Protein AF-A0A328L4Y9-F1 (afdb_monomer)

Radius of gyration: 22.67 Å; Cα contacts (8 Å, |Δi|>4): 42; chains: 1; bounding box: 36×40×71 Å

Solvent-accessible surface area (backbone atoms only — not comparable to full-atom values): 6478 Å² total; per-residue (Å²): 132,85,56,61,68,60,52,50,52,53,54,36,64,36,70,36,89,48,51,76,36,22,54,41,36,74,75,66,72,42,74,88,73,90,71,71,98,74,76,87,61,88,71,84,70,71,52,73,65,57,50,51,50,52,49,51,54,52,50,53,51,39,54,53,34,40,53,48,42,52,52,50,52,47,55,61,49,55,74,72,54,75,83,76,76,91,78,56,97,86,69,86,78,92,81,79,66,85,92,72,122

Foldseek 3Di:
DPCPVVVVLVQQQDQDQQQSGRVCCLPPVDDDDPDDPDPPPVDPDDDPVVVVVSNVVSPVSRVVSNVVVVVVVCVVVVVVDDPDPPDDPPDDDDDDCVPVD

Secondary structure (DSSP, 8-state):
---HHHHHHHHHHSPBTTTTB-HHHHHHSSPPP---TT------PPPHHHHHHHHHHHHHHHHHHHHHHHHHHHHHHHHHPPPPP---TT-------TT--

pLDDT: mean 82.89, std 12.66, range [49.97, 96.62]

Mean predicted aligned error: 10.64 Å

Sequence (101 aa):
MDLLPVAEFAYNNAEHSATKMTPFYAVYVSHPRFDDATSCSVATFPSADERVNHINEVRMFLQAELQRAVRDMKHFADKKRLPHPNYKVGDKVWLNSEGIS

Structure (mmCIF, N/CA/C/O backbone):
data_AF-A0A328L4Y9-F1
#
_entry.id   AF-A0A328L4Y9-F1
#
loop_
_atom_site.group_PDB
_atom_site.id
_atom_site.type_symbol
_atom_site.label_atom_id
_atom_site.label_alt_id
_atom_site.label_comp_id
_atom_site.label_asym_id
_atom_site.label_entity_id
_atom_site.label_seq_id
_atom_site.pdbx_PDB_ins_code
_atom_site.Cartn_x
_atom_site.Cartn_y
_atom_site.Cartn_z
_atom_site.occupancy
_atom_site.B_iso_or_equiv
_atom_site.auth_seq_id
_atom_site.auth_comp_id
_atom_site.auth_asym_id
_atom_site.auth_atom_id
_atom_site.pdbx_PDB_model_num
ATOM 1 N N . MET A 1 1 ? -5.220 -32.341 -6.446 1.00 53.97 1 MET A N 1
ATOM 2 C CA . MET A 1 1 ? -5.163 -31.366 -7.553 1.00 53.97 1 MET A CA 1
ATOM 3 C C . MET A 1 1 ? -4.877 -30.024 -6.921 1.00 53.97 1 MET A C 1
ATOM 5 O O . MET A 1 1 ? -5.781 -29.435 -6.339 1.00 53.9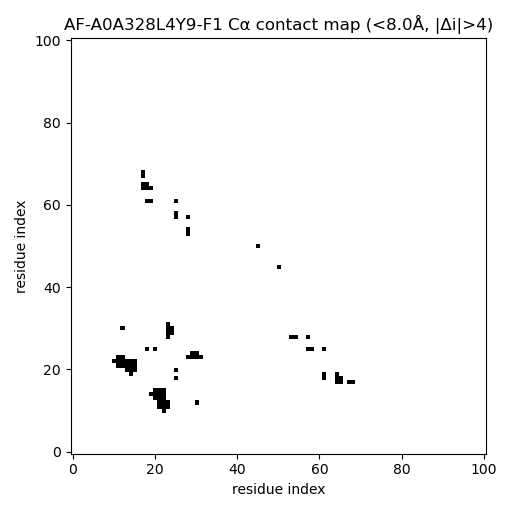7 1 MET A O 1
ATOM 9 N N . ASP A 1 2 ? -3.614 -29.611 -6.935 1.00 74.00 2 ASP A N 1
ATOM 10 C CA . ASP A 1 2 ? -3.174 -28.401 -6.245 1.00 74.00 2 ASP A CA 1
ATOM 11 C C . ASP A 1 2 ? -3.605 -27.170 -7.044 1.00 74.00 2 ASP A C 1
ATOM 13 O O . ASP A 1 2 ? -2.973 -26.778 -8.018 1.00 74.00 2 ASP A O 1
ATOM 17 N N . LEU A 1 3 ? -4.730 -26.582 -6.635 1.00 87.38 3 LEU A N 1
ATOM 18 C CA . LEU A 1 3 ? -5.290 -25.341 -7.187 1.00 87.38 3 LEU A CA 1
ATOM 19 C C . LEU A 1 3 ? -4.529 -24.095 -6.712 1.00 87.38 3 LEU A C 1
ATOM 21 O O . LEU A 1 3 ? -4.766 -23.001 -7.219 1.00 87.38 3 LEU A O 1
ATOM 25 N N . LEU A 1 4 ? -3.624 -24.259 -5.743 1.00 89.31 4 LEU A N 1
ATOM 26 C CA . LEU A 1 4 ? -2.882 -23.172 -5.113 1.00 89.31 4 LEU A CA 1
ATOM 27 C C . LEU A 1 4 ? -2.100 -22.310 -6.123 1.00 89.31 4 LEU A C 1
ATOM 29 O O . LEU A 1 4 ? -2.270 -21.094 -6.068 1.00 89.31 4 LEU A O 1
ATOM 33 N N . PRO A 1 5 ? -1.348 -22.868 -7.096 1.00 86.50 5 PRO A N 1
ATOM 34 C CA . PRO A 1 5 ? -0.621 -22.048 -8.068 1.00 86.50 5 PRO A CA 1
ATOM 35 C C . PRO A 1 5 ? -1.552 -21.220 -8.965 1.00 86.50 5 PRO A C 1
ATOM 37 O O . PRO A 1 5 ? -1.243 -20.085 -9.319 1.00 86.50 5 PRO A O 1
ATOM 40 N N . VAL A 1 6 ? -2.723 -21.765 -9.313 1.00 85.62 6 VAL A N 1
ATOM 41 C CA . VAL A 1 6 ? -3.722 -21.072 -10.142 1.00 85.62 6 VAL A CA 1
ATOM 42 C C . VAL A 1 6 ? -4.402 -19.958 -9.348 1.00 85.62 6 VAL A C 1
ATOM 44 O O . VAL A 1 6 ? -4.591 -18.858 -9.864 1.00 85.62 6 VAL A O 1
ATOM 47 N N . ALA A 1 7 ? -4.737 -20.223 -8.083 1.00 87.44 7 ALA A N 1
ATOM 48 C CA . ALA A 1 7 ? -5.316 -19.233 -7.184 1.00 87.44 7 ALA A CA 1
ATOM 49 C C . ALA A 1 7 ? -4.340 -18.080 -6.907 1.00 87.44 7 ALA A C 1
ATOM 51 O O . ALA A 1 7 ? -4.738 -16.919 -6.978 1.00 87.44 7 ALA A O 1
ATOM 52 N N . GLU A 1 8 ? -3.065 -18.384 -6.655 1.00 87.75 8 GLU A N 1
ATOM 53 C CA . GLU A 1 8 ? -2.014 -17.382 -6.470 1.00 87.75 8 GLU A CA 1
ATOM 54 C C . GLU A 1 8 ? -1.845 -16.515 -7.722 1.00 87.75 8 GLU A C 1
ATOM 56 O O . GLU A 1 8 ? -1.829 -15.288 -7.628 1.00 87.75 8 GLU A O 1
ATOM 61 N N . PHE A 1 9 ? -1.784 -17.128 -8.908 1.00 84.94 9 PHE A N 1
ATOM 62 C CA . PHE A 1 9 ? -1.659 -16.386 -10.160 1.00 84.94 9 PHE A CA 1
ATOM 63 C C . PHE A 1 9 ? -2.871 -15.485 -10.426 1.00 84.94 9 PHE A C 1
ATOM 65 O O . PHE A 1 9 ? -2.702 -14.325 -10.804 1.00 84.94 9 PHE A O 1
ATOM 72 N N . ALA A 1 10 ? -4.089 -15.987 -10.206 1.00 85.94 10 ALA A N 1
ATOM 73 C CA . ALA A 1 10 ? -5.308 -15.196 -10.352 1.00 85.94 10 ALA A CA 1
ATOM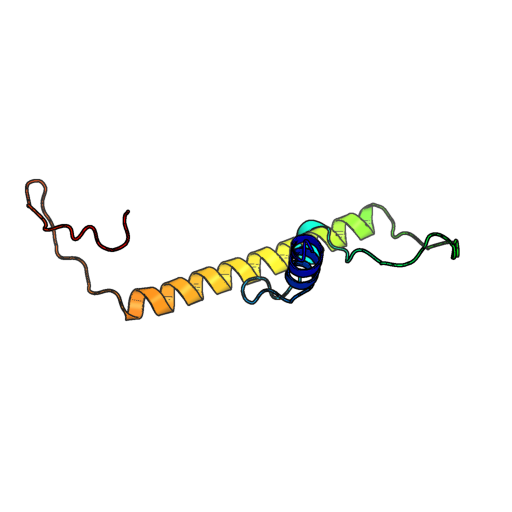 74 C C . ALA A 1 10 ? -5.336 -14.021 -9.362 1.00 85.94 10 ALA A C 1
ATOM 76 O O . ALA A 1 10 ? -5.646 -12.897 -9.752 1.00 85.94 10 ALA A O 1
ATOM 77 N N . TYR A 1 11 ? -4.951 -14.259 -8.106 1.00 87.25 11 TYR A N 1
ATOM 78 C CA . TYR A 1 11 ? -4.873 -13.224 -7.079 1.00 87.25 11 TYR A CA 1
ATOM 79 C C . TYR A 1 11 ? -3.824 -12.153 -7.415 1.00 87.25 11 TYR A C 1
ATOM 81 O O . TYR A 1 11 ? -4.121 -10.961 -7.371 1.00 87.25 11 TYR A O 1
ATOM 89 N N . ASN A 1 12 ? -2.621 -12.557 -7.832 1.00 87.12 12 ASN A N 1
ATOM 90 C CA . ASN A 1 12 ? -1.523 -11.640 -8.150 1.00 87.12 12 ASN A CA 1
ATOM 91 C C . ASN A 1 12 ? -1.738 -10.822 -9.439 1.00 87.12 12 ASN A C 1
ATOM 93 O O . ASN A 1 12 ? -1.025 -9.837 -9.652 1.00 87.12 12 ASN A O 1
ATOM 97 N N . ASN A 1 13 ? -2.722 -11.192 -10.268 1.00 85.62 13 ASN A N 1
ATOM 98 C CA . ASN A 1 13 ? -3.161 -10.444 -11.453 1.00 85.62 13 ASN A CA 1
ATOM 99 C C . ASN A 1 13 ? -4.485 -9.687 -11.257 1.00 85.62 13 ASN A C 1
ATOM 101 O O . ASN A 1 13 ? -4.891 -8.939 -12.145 1.00 85.62 13 ASN A O 1
ATOM 105 N N . ALA A 1 14 ? -5.169 -9.852 -10.125 1.00 87.06 14 ALA A N 1
ATOM 106 C CA . ALA A 1 14 ? -6.361 -9.075 -9.817 1.00 87.06 14 ALA A CA 1
ATOM 107 C C . ALA A 1 14 ? -5.971 -7.691 -9.277 1.00 87.06 14 ALA A C 1
ATOM 109 O O . ALA A 1 14 ? -5.021 -7.556 -8.503 1.00 87.06 14 ALA A O 1
ATOM 110 N N . GLU A 1 15 ? -6.705 -6.646 -9.667 1.00 89.94 15 GLU A N 1
ATOM 111 C CA . GLU A 1 15 ? -6.491 -5.306 -9.117 1.00 89.94 15 GLU A CA 1
ATOM 112 C C . GLU A 1 15 ? -6.814 -5.295 -7.619 1.00 89.94 15 GLU A C 1
ATOM 114 O O . GLU A 1 15 ? -7.922 -5.638 -7.199 1.00 89.94 15 GLU A O 1
ATOM 119 N N . HIS A 1 16 ? -5.853 -4.865 -6.802 1.00 90.12 16 HIS A N 1
ATOM 120 C CA . HIS A 1 16 ? -6.054 -4.768 -5.367 1.00 90.12 16 HIS A CA 1
ATOM 121 C C . HIS A 1 16 ? -6.590 -3.381 -4.981 1.00 90.12 16 HIS A C 1
ATOM 123 O O . HIS A 1 16 ? -6.023 -2.344 -5.324 1.00 90.12 16 HIS A O 1
ATOM 129 N N . SER A 1 17 ? -7.678 -3.342 -4.208 1.00 86.75 17 SER A N 1
ATOM 130 C CA . SER A 1 17 ? -8.443 -2.116 -3.924 1.00 86.75 17 SER A CA 1
ATOM 131 C C . SER A 1 17 ? -7.636 -0.996 -3.252 1.00 86.75 17 SER A C 1
ATOM 133 O O . SER A 1 17 ? -7.921 0.178 -3.497 1.00 86.75 17 SER A O 1
ATOM 135 N N . ALA A 1 18 ? -6.638 -1.353 -2.438 1.00 83.44 18 ALA A N 1
ATOM 136 C CA . ALA A 1 18 ? -5.772 -0.408 -1.730 1.00 83.44 18 ALA A CA 1
ATOM 137 C C . ALA A 1 18 ? -4.657 0.198 -2.599 1.00 83.44 18 ALA A C 1
ATOM 139 O O . ALA A 1 18 ? -4.170 1.277 -2.283 1.00 83.44 18 ALA A O 1
ATOM 140 N N . THR A 1 19 ? -4.234 -0.498 -3.657 1.00 84.56 19 THR A N 1
ATOM 141 C CA . THR A 1 19 ? -3.104 -0.096 -4.514 1.00 84.56 19 THR A CA 1
ATOM 142 C C . THR A 1 19 ? -3.547 0.322 -5.913 1.00 84.56 19 THR A C 1
ATOM 144 O O . THR A 1 19 ? -2.753 0.921 -6.630 1.00 84.56 19 THR A O 1
ATOM 147 N N . LYS A 1 20 ? -4.784 -0.016 -6.312 1.00 88.75 20 LYS A N 1
ATOM 148 C CA . LYS A 1 20 ? -5.340 0.179 -7.666 1.00 88.75 20 LYS A CA 1
ATOM 149 C C . LYS A 1 20 ? -4.478 -0.425 -8.773 1.00 88.75 20 LYS A C 1
ATOM 151 O O . LYS A 1 20 ? -4.499 0.007 -9.919 1.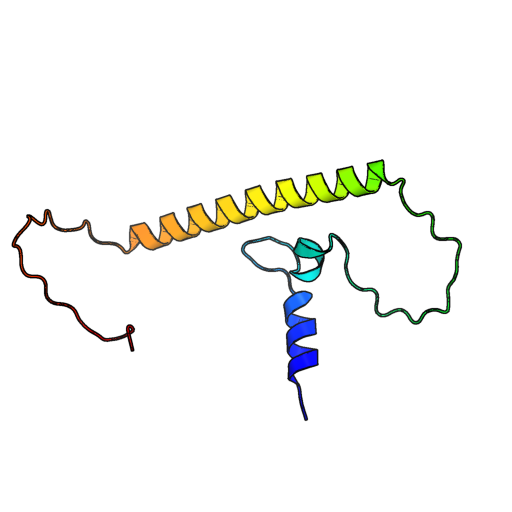00 88.75 20 LYS A O 1
ATOM 156 N N . MET A 1 21 ? -3.703 -1.438 -8.403 1.00 89.25 21 MET A N 1
ATOM 157 C CA . MET A 1 21 ? -2.770 -2.152 -9.260 1.00 89.25 21 MET A CA 1
ATOM 158 C C . MET A 1 21 ? -2.789 -3.631 -8.902 1.00 89.25 21 MET A C 1
ATOM 160 O O . MET A 1 21 ? -3.153 -4.010 -7.784 1.00 89.25 21 MET A O 1
ATOM 164 N N . THR A 1 22 ? -2.361 -4.465 -9.841 1.00 90.44 22 THR A N 1
ATOM 165 C CA . THR A 1 22 ? -2.123 -5.881 -9.564 1.00 90.44 22 THR A CA 1
ATOM 166 C C . THR A 1 22 ? -0.886 -6.033 -8.665 1.00 90.44 22 THR A C 1
ATOM 168 O O . THR A 1 22 ? 0.069 -5.256 -8.801 1.00 90.44 22 THR A O 1
ATOM 171 N N . PRO A 1 23 ? -0.856 -7.010 -7.742 1.00 89.62 23 PRO A N 1
ATOM 172 C CA . PRO A 1 23 ? 0.331 -7.291 -6.936 1.00 89.62 23 PRO A CA 1
ATOM 173 C C . PRO A 1 23 ? 1.608 -7.518 -7.759 1.00 89.62 23 PRO A C 1
ATOM 175 O O . PRO A 1 23 ? 2.659 -6.986 -7.399 1.00 89.62 23 PRO A O 1
ATOM 178 N N . PHE A 1 24 ? 1.533 -8.228 -8.894 1.00 88.75 24 PHE A N 1
ATOM 179 C CA . PHE A 1 24 ? 2.700 -8.402 -9.767 1.00 88.75 24 PHE A CA 1
ATOM 180 C C . PHE A 1 24 ? 3.233 -7.075 -10.298 1.00 88.75 24 PHE A C 1
ATOM 182 O O . PHE A 1 24 ? 4.440 -6.828 -10.246 1.00 88.75 24 PHE A O 1
ATOM 189 N N . TYR A 1 25 ? 2.345 -6.190 -10.744 1.00 86.94 25 TYR A N 1
ATOM 190 C CA . TYR A 1 25 ? 2.765 -4.894 -11.249 1.00 86.94 25 TYR A CA 1
ATOM 191 C C . TYR A 1 25 ? 3.302 -3.985 -10.142 1.00 86.94 25 TYR A C 1
ATOM 193 O O . TYR A 1 25 ? 4.294 -3.292 -10.347 1.00 86.94 25 TYR A O 1
ATOM 201 N N . ALA A 1 26 ? 2.709 -4.019 -8.949 1.00 87.56 26 ALA A N 1
ATOM 202 C CA . ALA A 1 26 ? 3.175 -3.221 -7.818 1.00 87.56 26 ALA A CA 1
ATOM 203 C C . ALA A 1 26 ? 4.616 -3.572 -7.394 1.00 87.56 26 ALA A C 1
ATOM 205 O O . ALA A 1 26 ? 5.368 -2.687 -6.987 1.00 87.56 26 ALA A O 1
ATOM 206 N N . VAL A 1 27 ? 5.012 -4.847 -7.505 1.00 85.81 27 VAL A N 1
ATOM 207 C CA . VAL A 1 27 ? 6.356 -5.319 -7.124 1.00 85.81 27 VAL A CA 1
ATOM 208 C C . VAL A 1 27 ? 7.358 -5.188 -8.269 1.00 85.81 27 VAL A C 1
ATOM 210 O O . VAL A 1 27 ? 8.458 -4.669 -8.076 1.00 85.81 27 VAL A O 1
ATOM 213 N N . TYR A 1 28 ? 6.996 -5.661 -9.461 1.00 85.19 28 TYR A N 1
ATOM 214 C CA . TYR A 1 28 ? 7.934 -5.809 -10.577 1.00 85.19 28 TYR A CA 1
ATOM 215 C C . TYR A 1 28 ? 7.825 -4.705 -11.623 1.00 85.19 28 TYR A C 1
ATOM 217 O O . TYR A 1 28 ? 8.620 -4.683 -12.567 1.00 85.19 28 TYR A O 1
ATOM 225 N N . VAL A 1 29 ? 6.837 -3.814 -11.493 1.00 84.38 29 VAL A N 1
ATOM 226 C CA . VAL A 1 29 ? 6.532 -2.762 -12.475 1.00 84.38 29 VAL A CA 1
ATOM 227 C C . VAL A 1 29 ? 6.352 -3.359 -13.883 1.00 84.38 29 VAL A C 1
ATOM 229 O O . VAL A 1 29 ? 6.684 -2.776 -14.912 1.00 84.38 29 VAL A O 1
ATOM 232 N N . SER A 1 30 ? 5.871 -4.602 -13.922 1.00 81.12 30 SER A N 1
ATOM 233 C CA . SER A 1 30 ? 5.664 -5.404 -15.122 1.00 81.12 30 SER A CA 1
ATOM 234 C C . SER A 1 30 ? 4.717 -6.561 -14.808 1.00 81.12 30 SER A C 1
ATOM 236 O O . SER A 1 30 ? 4.674 -7.054 -13.682 1.00 81.12 30 SER A O 1
ATOM 238 N N . HIS A 1 31 ? 3.936 -6.979 -15.804 1.00 76.69 31 HIS A N 1
ATOM 239 C CA . HIS A 1 31 ? 3.159 -8.213 -15.723 1.00 76.69 31 HIS A CA 1
ATOM 240 C C . HIS A 1 31 ? 3.966 -9.342 -16.366 1.00 76.69 31 HIS A C 1
ATOM 242 O O . HIS A 1 31 ? 4.498 -9.135 -17.465 1.00 76.69 31 HIS A O 1
ATOM 248 N N . PRO A 1 32 ? 4.061 -10.521 -15.730 1.00 66.62 32 PRO A N 1
ATOM 249 C CA . PRO A 1 32 ? 4.667 -11.677 -16.370 1.00 66.62 32 PRO A CA 1
ATOM 250 C C . PRO A 1 32 ? 3.889 -11.997 -17.651 1.00 66.62 32 PRO A C 1
ATOM 252 O O . PRO A 1 32 ? 2.676 -12.201 -17.623 1.00 66.62 32 PRO A O 1
ATOM 255 N N . ARG A 1 33 ? 4.583 -12.003 -18.791 1.00 66.06 33 ARG A N 1
ATOM 256 C CA . ARG A 1 33 ? 4.012 -12.490 -20.048 1.00 66.06 33 ARG A CA 1
ATOM 257 C C . ARG A 1 33 ? 4.077 -14.010 -20.024 1.00 66.06 33 ARG A C 1
ATOM 259 O O . ARG A 1 33 ? 5.127 -14.567 -19.730 1.00 66.06 33 ARG A O 1
ATOM 266 N N . PHE A 1 34 ? 2.965 -14.658 -20.352 1.00 56.53 34 PHE A N 1
ATOM 267 C CA . PHE A 1 34 ? 2.892 -16.114 -20.502 1.00 56.53 34 PHE A CA 1
ATOM 268 C C . PHE A 1 34 ? 3.491 -16.596 -21.838 1.00 56.53 34 PHE A C 1
ATOM 270 O O . PHE A 1 34 ? 3.356 -17.761 -22.183 1.00 56.53 34 PHE A O 1
ATOM 277 N N . ASP A 1 35 ? 4.084 -15.693 -22.624 1.00 55.72 35 ASP A N 1
ATOM 278 C CA . ASP A 1 35 ? 4.457 -15.971 -24.005 1.00 55.72 35 ASP A CA 1
ATOM 279 C C . ASP A 1 35 ? 5.739 -16.809 -24.055 1.00 55.72 35 ASP A C 1
ATOM 281 O O . ASP A 1 35 ? 6.791 -16.400 -23.548 1.00 55.72 35 ASP A O 1
ATOM 285 N N . ASP A 1 36 ? 5.616 -17.996 -24.649 1.00 51.34 36 ASP A N 1
ATOM 286 C CA . ASP A 1 36 ? 6.720 -18.897 -24.941 1.00 51.34 36 ASP A CA 1
ATOM 287 C C . ASP A 1 36 ? 7.798 -18.147 -25.729 1.00 51.34 36 ASP A C 1
ATOM 289 O O . ASP A 1 36 ? 7.515 -17.341 -26.614 1.00 51.34 36 ASP A O 1
ATOM 293 N N . ALA A 1 37 ? 9.059 -18.427 -25.415 1.00 52.59 37 ALA A N 1
ATOM 294 C CA . ALA A 1 37 ? 10.254 -17.748 -25.912 1.00 52.59 37 ALA A CA 1
ATOM 295 C C . ALA A 1 37 ? 10.525 -17.923 -27.430 1.00 52.59 37 ALA A C 1
ATOM 297 O O . ALA A 1 37 ? 11.620 -18.318 -27.824 1.00 52.59 37 ALA A O 1
ATOM 298 N N . THR A 1 38 ? 9.557 -17.640 -28.307 1.00 51.84 38 THR A N 1
ATOM 299 C CA . THR A 1 38 ? 9.662 -17.859 -29.762 1.00 51.84 38 THR A CA 1
ATOM 300 C C . THR A 1 38 ? 9.491 -16.618 -30.631 1.00 51.84 38 THR A C 1
ATOM 302 O O . THR A 1 38 ? 9.817 -16.685 -31.813 1.00 51.84 38 THR A O 1
ATOM 305 N N . SER A 1 39 ? 9.123 -15.455 -30.090 1.00 51.38 39 SER A N 1
ATOM 306 C CA . SER A 1 39 ? 9.204 -14.196 -30.844 1.00 51.38 39 SER A CA 1
ATOM 307 C C . SER A 1 39 ? 10.337 -13.312 -30.320 1.00 51.38 39 SER A C 1
ATOM 309 O O . SER A 1 39 ? 10.147 -12.304 -29.648 1.00 51.38 39 SER A O 1
ATOM 311 N N . CYS A 1 40 ? 11.572 -13.670 -30.677 1.00 49.97 40 CYS A N 1
ATOM 312 C CA . CYS A 1 40 ? 12.699 -12.740 -30.600 1.00 49.97 40 CYS A CA 1
ATOM 313 C C . CYS A 1 40 ? 12.567 -11.695 -31.727 1.00 49.97 40 CYS A C 1
ATOM 315 O O . CYS A 1 40 ? 13.395 -11.605 -32.628 1.00 49.97 40 CYS A O 1
ATOM 317 N N . SER A 1 41 ? 11.476 -10.923 -31.726 1.00 56.12 41 SER A N 1
ATOM 318 C CA . SER A 1 41 ? 11.496 -9.609 -32.361 1.00 56.12 41 SER A CA 1
ATOM 319 C C . SER A 1 41 ? 12.411 -8.745 -31.507 1.00 56.12 41 SER A C 1
ATOM 321 O O . SER A 1 41 ? 12.279 -8.794 -30.285 1.00 56.12 41 SER A O 1
ATOM 323 N N . VAL A 1 42 ? 13.334 -7.999 -32.117 1.00 53.12 42 VAL A N 1
ATOM 324 C CA . VAL A 1 42 ? 14.265 -7.094 -31.425 1.00 53.12 42 VAL A CA 1
ATOM 325 C C . VAL A 1 42 ? 13.457 -6.154 -30.527 1.00 53.12 42 VAL A C 1
ATOM 327 O O . VAL A 1 42 ? 12.926 -5.146 -30.983 1.00 53.12 42 VAL A O 1
ATOM 330 N N . ALA A 1 43 ? 13.283 -6.532 -29.262 1.00 59.22 43 ALA A N 1
ATOM 331 C CA . ALA A 1 43 ? 12.509 -5.754 -28.322 1.00 59.22 43 ALA A CA 1
ATOM 332 C C . ALA A 1 43 ? 13.333 -4.505 -28.028 1.00 59.22 43 ALA A C 1
ATOM 334 O O . ALA A 1 43 ? 14.452 -4.596 -27.522 1.00 59.22 43 ALA A O 1
ATOM 335 N N . THR A 1 44 ? 12.809 -3.338 -28.391 1.00 62.78 44 THR A N 1
ATOM 336 C CA . THR A 1 44 ? 13.381 -2.064 -27.967 1.00 62.78 44 THR A CA 1
ATOM 337 C C . THR A 1 44 ? 13.200 -1.980 -26.458 1.00 62.78 44 THR A C 1
ATOM 339 O O . THR A 1 44 ? 12.127 -1.643 -25.962 1.00 62.78 44 THR A O 1
ATOM 342 N N . PHE A 1 45 ? 14.228 -2.380 -25.717 1.00 65.56 45 PHE A N 1
ATOM 343 C CA . PHE A 1 45 ? 14.253 -2.184 -24.279 1.00 65.56 45 PHE A CA 1
ATOM 344 C C . PHE A 1 45 ? 14.421 -0.685 -24.012 1.00 65.56 45 PHE A C 1
ATOM 346 O O . PHE A 1 45 ? 15.266 -0.061 -24.661 1.00 65.56 45 PHE A O 1
ATOM 353 N N . PRO A 1 46 ? 13.634 -0.099 -23.092 1.00 72.44 46 PRO A N 1
ATOM 354 C CA . PRO A 1 46 ? 13.851 1.280 -22.681 1.00 72.44 46 PRO A CA 1
ATOM 355 C C . PRO A 1 46 ? 15.276 1.436 -22.155 1.00 72.44 46 PRO A C 1
ATOM 357 O O . PRO A 1 46 ? 15.875 0.475 -21.649 1.00 72.44 46 PRO A O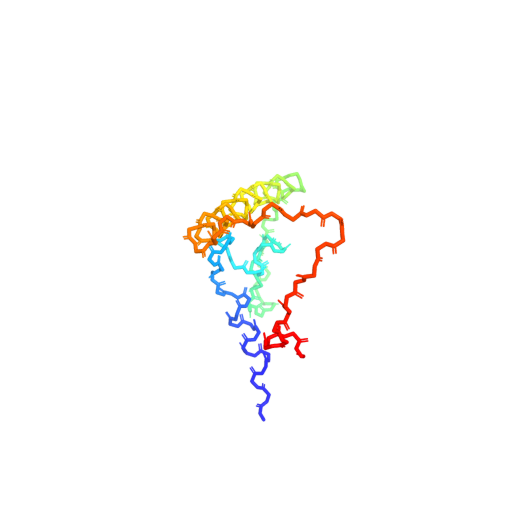 1
ATOM 360 N N . SER A 1 47 ? 15.815 2.649 -22.252 1.00 84.56 47 SER A N 1
ATOM 361 C CA . SER A 1 47 ? 17.099 2.939 -21.620 1.00 84.56 47 SER A CA 1
ATOM 362 C C . SER A 1 47 ? 17.021 2.646 -20.115 1.00 84.56 47 SER A C 1
ATOM 364 O O . SER A 1 47 ? 15.940 2.635 -19.511 1.00 84.56 47 SER A O 1
ATOM 366 N N . ALA A 1 48 ? 18.170 2.389 -19.485 1.00 83.94 48 ALA A N 1
ATOM 367 C CA . ALA A 1 48 ? 18.210 2.152 -18.043 1.00 83.94 48 ALA A CA 1
ATOM 368 C C . ALA A 1 48 ? 17.546 3.306 -17.266 1.00 83.94 48 ALA A C 1
ATOM 370 O O . ALA A 1 48 ? 16.802 3.050 -16.318 1.00 83.94 48 ALA A O 1
ATOM 371 N N . ASP A 1 49 ? 17.739 4.543 -17.727 1.00 87.12 49 ASP A N 1
ATOM 372 C CA . ASP A 1 49 ? 17.177 5.750 -17.121 1.00 87.12 49 ASP A CA 1
ATOM 373 C C . ASP A 1 49 ? 15.653 5.824 -17.279 1.00 87.12 49 ASP A C 1
ATOM 375 O O . ASP A 1 49 ? 14.941 6.056 -16.304 1.00 87.12 49 ASP A O 1
ATOM 379 N N . GLU A 1 50 ? 15.125 5.545 -18.474 1.00 87.88 50 GLU A N 1
ATOM 380 C CA . GLU A 1 50 ? 13.676 5.486 -18.722 1.00 87.88 50 GLU A CA 1
ATOM 381 C C . GLU A 1 50 ? 12.999 4.435 -17.838 1.00 87.88 50 GLU A C 1
ATOM 383 O O . GLU A 1 50 ? 11.947 4.685 -17.245 1.00 87.88 50 GLU A O 1
ATOM 388 N N . ARG A 1 51 ? 13.632 3.267 -17.685 1.00 86.25 51 ARG A N 1
ATOM 389 C CA . ARG A 1 51 ? 13.122 2.205 -16.815 1.00 86.25 51 ARG A CA 1
ATOM 390 C C . ARG A 1 51 ? 13.123 2.619 -15.344 1.00 86.25 51 ARG A C 1
ATOM 392 O O . ARG A 1 51 ? 12.165 2.322 -14.633 1.00 86.25 51 ARG A O 1
ATOM 399 N N . VAL A 1 52 ? 14.179 3.283 -14.874 1.00 89.75 52 VAL A N 1
ATOM 400 C CA . VAL A 1 52 ? 14.258 3.782 -13.492 1.00 89.75 52 VAL A CA 1
ATOM 401 C C . VAL A 1 52 ? 13.200 4.856 -13.238 1.00 89.75 52 VAL A C 1
ATOM 403 O O . VAL A 1 52 ? 12.531 4.805 -12.205 1.00 89.75 52 VAL A O 1
ATOM 406 N N . ASN A 1 53 ? 12.994 5.774 -14.184 1.00 92.12 53 ASN A N 1
ATOM 407 C CA . ASN A 1 53 ? 11.961 6.806 -14.088 1.00 92.12 53 ASN A CA 1
ATOM 408 C C . ASN A 1 53 ? 10.566 6.186 -13.967 1.00 92.12 53 ASN A C 1
ATOM 410 O O . ASN A 1 53 ? 9.844 6.499 -13.022 1.00 92.12 53 ASN A O 1
ATOM 414 N N . HIS A 1 54 ? 10.243 5.217 -14.825 1.00 89.62 54 HIS A N 1
ATOM 415 C CA . HIS A 1 54 ? 8.968 4.496 -14.770 1.00 89.62 54 HIS A CA 1
ATOM 416 C C . HIS A 1 54 ? 8.747 3.780 -13.427 1.00 89.62 54 HIS A C 1
ATOM 418 O O . HIS A 1 54 ? 7.670 3.849 -12.835 1.00 89.62 54 HIS A O 1
ATOM 424 N N . ILE A 1 55 ? 9.784 3.130 -12.885 1.00 90.12 55 ILE A N 1
ATOM 425 C CA . ILE A 1 55 ? 9.712 2.500 -11.555 1.00 90.12 55 ILE A CA 1
ATOM 426 C C . ILE A 1 55 ? 9.414 3.540 -10.470 1.00 90.12 55 ILE A C 1
ATOM 428 O O . ILE A 1 55 ? 8.611 3.277 -9.571 1.00 90.12 55 ILE A O 1
ATOM 432 N N . ASN A 1 56 ? 10.051 4.708 -10.529 1.00 93.75 56 ASN A N 1
ATOM 433 C CA . ASN A 1 56 ? 9.832 5.769 -9.552 1.00 93.75 56 ASN A CA 1
ATOM 434 C C . ASN A 1 56 ? 8.412 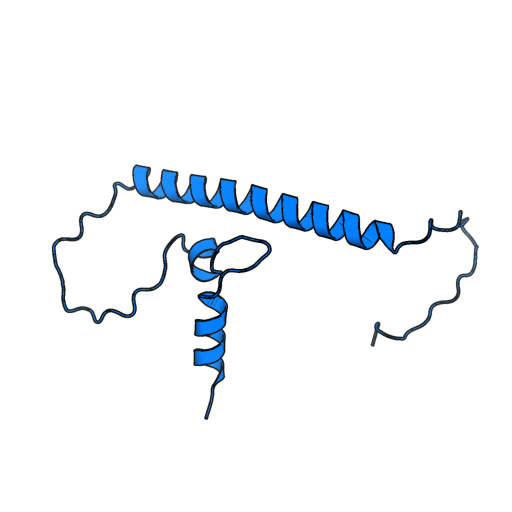6.339 -9.638 1.00 93.75 56 ASN A C 1
ATOM 436 O O . ASN A 1 56 ? 7.774 6.510 -8.601 1.00 93.75 56 ASN A O 1
ATOM 440 N N . GLU A 1 57 ? 7.887 6.555 -10.843 1.00 94.31 57 GLU A N 1
ATOM 441 C CA . GLU A 1 57 ? 6.506 7.003 -11.057 1.00 94.31 57 GLU A CA 1
ATOM 442 C C . GLU A 1 57 ? 5.494 6.020 -10.459 1.00 94.31 57 GLU A C 1
ATOM 444 O O . GLU A 1 57 ? 4.618 6.410 -9.681 1.00 94.31 57 GLU A O 1
ATOM 449 N N . VAL A 1 58 ? 5.661 4.723 -10.739 1.00 92.50 58 VAL A N 1
ATOM 450 C CA . VAL A 1 58 ? 4.791 3.675 -10.190 1.00 92.50 58 VAL A CA 1
ATOM 451 C C . VAL A 1 58 ? 4.891 3.604 -8.666 1.00 92.50 58 VAL A C 1
ATOM 453 O O . VAL A 1 58 ? 3.870 3.472 -7.990 1.00 92.50 58 VAL A O 1
ATOM 456 N N . ARG A 1 59 ? 6.090 3.761 -8.093 1.00 92.19 59 ARG A N 1
ATOM 457 C CA . ARG A 1 59 ? 6.275 3.819 -6.632 1.00 92.19 59 ARG A CA 1
ATOM 458 C C . ARG A 1 59 ? 5.579 5.022 -6.004 1.00 92.19 59 ARG A C 1
ATOM 460 O O . ARG A 1 59 ? 4.945 4.867 -4.961 1.00 92.19 59 ARG A O 1
ATOM 467 N N . MET A 1 60 ? 5.680 6.199 -6.622 1.00 95.31 60 MET A N 1
ATOM 468 C CA . MET A 1 60 ? 5.009 7.410 -6.144 1.00 95.31 60 MET A CA 1
ATOM 469 C C . MET A 1 60 ? 3.491 7.241 -6.150 1.00 95.31 60 MET A C 1
ATOM 471 O O . MET A 1 60 ? 2.835 7.551 -5.154 1.00 95.31 60 MET A O 1
ATOM 475 N N . PHE A 1 61 ? 2.943 6.699 -7.240 1.00 94.44 61 PHE A N 1
ATOM 476 C CA . PHE A 1 61 ? 1.523 6.377 -7.334 1.00 94.44 61 PHE A CA 1
ATOM 477 C C . PHE A 1 61 ? 1.106 5.405 -6.223 1.00 94.44 61 PHE A C 1
ATOM 479 O O . PHE A 1 61 ? 0.218 5.712 -5.429 1.00 94.44 61 PHE A O 1
ATOM 486 N N . LEU A 1 62 ? 1.814 4.280 -6.088 1.00 91.75 62 LEU A N 1
ATOM 487 C CA . LEU A 1 62 ? 1.525 3.257 -5.084 1.00 91.75 62 LEU A CA 1
ATOM 488 C C . LEU A 1 62 ? 1.532 3.817 -3.654 1.00 91.75 62 LEU A C 1
ATOM 490 O O . LEU A 1 62 ? 0.650 3.503 -2.853 1.00 91.75 62 LEU A O 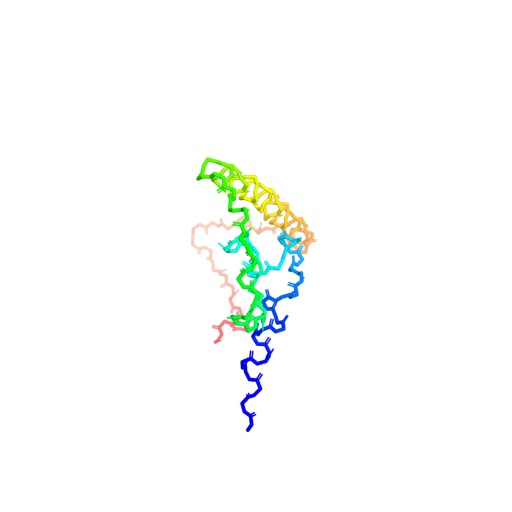1
ATOM 494 N N . GLN A 1 63 ? 2.506 4.668 -3.330 1.00 93.56 63 GLN A N 1
ATOM 495 C CA . GLN A 1 63 ? 2.586 5.314 -2.025 1.00 93.56 63 GLN A CA 1
ATOM 496 C C . GLN A 1 63 ? 1.365 6.205 -1.755 1.00 93.56 63 GLN A C 1
ATOM 498 O O . GLN A 1 63 ? 0.814 6.167 -0.651 1.00 93.56 63 GLN A O 1
ATOM 503 N N . ALA A 1 64 ? 0.917 6.981 -2.744 1.00 95.25 64 ALA A N 1
ATOM 504 C CA . ALA A 1 64 ? -0.250 7.847 -2.608 1.00 95.25 64 ALA A CA 1
ATOM 505 C C . ALA A 1 64 ? -1.548 7.044 -2.400 1.00 95.25 64 ALA A C 1
ATOM 507 O O . ALA A 1 64 ? -2.351 7.382 -1.521 1.00 95.25 64 ALA A O 1
ATOM 508 N N . GLU A 1 65 ? -1.726 5.956 -3.154 1.00 94.56 65 GLU A N 1
ATOM 509 C CA . GLU A 1 65 ? -2.877 5.054 -3.045 1.00 94.56 65 GLU A CA 1
ATOM 510 C C . GLU A 1 65 ? -2.949 4.385 -1.668 1.00 94.56 65 GLU A C 1
ATOM 512 O O . GLU A 1 65 ? -3.981 4.454 -0.995 1.00 94.56 65 GLU A O 1
ATOM 517 N N . LEU A 1 66 ? -1.827 3.837 -1.188 1.00 93.88 66 LEU A N 1
ATOM 518 C CA . LEU A 1 66 ? -1.741 3.213 0.135 1.00 93.88 66 LEU A CA 1
ATOM 519 C C . LEU A 1 66 ? -2.039 4.208 1.257 1.00 93.88 66 LEU A C 1
ATOM 521 O O . LEU A 1 66 ? -2.798 3.904 2.178 1.00 93.88 66 LEU A O 1
ATOM 525 N N . GLN A 1 67 ? -1.487 5.420 1.177 1.00 96.62 67 GLN A N 1
ATOM 526 C CA . GLN A 1 67 ? -1.788 6.460 2.158 1.00 96.62 67 GLN A CA 1
ATOM 527 C C . GLN A 1 67 ? -3.274 6.827 2.160 1.00 96.62 67 GLN A C 1
ATOM 529 O O . GLN A 1 67 ? -3.835 7.081 3.228 1.00 96.62 67 GLN A O 1
ATOM 534 N N . ARG A 1 68 ? -3.928 6.856 0.993 1.00 95.12 68 ARG A N 1
ATOM 535 C CA . ARG A 1 68 ? -5.373 7.089 0.915 1.00 95.12 68 ARG A CA 1
ATOM 536 C C . ARG A 1 68 ? -6.151 5.944 1.553 1.00 95.12 68 ARG A C 1
ATOM 538 O O . ARG A 1 68 ? -6.965 6.212 2.429 1.00 95.12 68 ARG A O 1
ATOM 545 N N . ALA A 1 69 ? -5.833 4.699 1.210 1.00 93.00 69 ALA A N 1
ATOM 546 C CA . ALA A 1 69 ? -6.478 3.526 1.792 1.00 93.00 69 ALA A CA 1
ATOM 547 C C . ALA A 1 69 ? -6.359 3.498 3.329 1.00 93.00 69 ALA A C 1
ATOM 549 O O . ALA A 1 69 ? -7.339 3.228 4.023 1.00 93.00 69 ALA A O 1
ATOM 550 N N . VAL A 1 70 ? -5.190 3.851 3.878 1.00 94.62 70 VAL A N 1
ATOM 551 C CA . VAL A 1 70 ? -4.984 3.977 5.332 1.00 94.62 70 VAL A CA 1
ATOM 552 C C . VAL A 1 70 ? -5.871 5.069 5.937 1.00 94.62 70 VAL A C 1
ATOM 554 O O . VAL A 1 70 ? -6.479 4.846 6.987 1.00 94.62 70 VAL A O 1
ATOM 557 N N . ARG A 1 71 ? -5.975 6.241 5.295 1.00 96.25 71 ARG A N 1
ATOM 558 C CA . ARG A 1 71 ? -6.861 7.326 5.758 1.00 96.25 71 ARG A CA 1
ATOM 559 C C . ARG A 1 71 ? -8.327 6.907 5.736 1.00 96.25 71 ARG A C 1
ATOM 561 O O . ARG A 1 71 ? -9.035 7.172 6.706 1.00 96.25 71 ARG A O 1
ATOM 568 N N . ASP A 1 72 ? -8.760 6.227 4.682 1.00 93.00 72 ASP A N 1
ATOM 569 C CA . ASP A 1 72 ? -10.135 5.753 4.540 1.00 93.00 72 ASP A CA 1
ATOM 570 C C . ASP A 1 72 ? -10.454 4.710 5.616 1.00 93.00 72 ASP A C 1
ATOM 572 O O . ASP A 1 72 ? -11.441 4.839 6.343 1.00 93.00 72 ASP A O 1
ATOM 576 N N . MET A 1 73 ? -9.570 3.724 5.801 1.00 92.06 73 MET A N 1
ATOM 577 C CA . MET A 1 73 ? -9.710 2.711 6.848 1.00 92.06 73 MET A CA 1
ATOM 578 C C . MET A 1 73 ? -9.779 3.348 8.239 1.00 92.06 73 MET A C 1
ATOM 580 O O . MET A 1 73 ? -10.644 2.980 9.035 1.00 92.06 73 MET A O 1
ATOM 584 N N . LYS A 1 74 ? -8.929 4.346 8.520 1.00 93.25 74 LYS A N 1
ATOM 585 C CA . LYS A 1 74 ? -8.990 5.123 9.763 1.00 93.25 74 LYS A CA 1
ATOM 586 C C . LYS A 1 74 ? -10.340 5.823 9.914 1.00 93.25 74 LYS A C 1
ATOM 588 O O . LYS A 1 74 ? -10.970 5.687 10.954 1.00 93.25 74 LYS A O 1
ATOM 593 N N . HIS A 1 75 ? -10.811 6.521 8.883 1.00 93.44 75 HIS A N 1
ATOM 594 C CA . HIS A 1 75 ? -12.086 7.235 8.916 1.00 93.44 75 HIS A CA 1
ATOM 595 C C . HIS A 1 75 ? -13.266 6.306 9.242 1.00 93.44 75 HIS A C 1
ATOM 597 O O . HIS A 1 75 ? -14.103 6.634 10.084 1.00 93.44 75 HIS A O 1
ATOM 603 N N . PHE A 1 76 ? -13.334 5.130 8.613 1.00 91.88 76 PHE A N 1
ATOM 604 C CA . PHE A 1 76 ? -14.395 4.158 8.886 1.00 91.88 76 PHE A CA 1
ATOM 605 C C . PHE A 1 76 ? -14.242 3.455 10.239 1.00 91.88 76 PHE A C 1
ATOM 607 O O . PHE A 1 76 ? -15.254 3.172 10.883 1.00 91.88 76 PHE A O 1
ATOM 614 N N . ALA A 1 77 ? -13.013 3.190 10.689 1.00 89.69 77 ALA A N 1
ATOM 615 C CA . ALA A 1 77 ? -12.759 2.630 12.013 1.00 89.69 77 ALA A CA 1
ATOM 616 C C . ALA A 1 77 ? -13.151 3.619 13.119 1.00 89.69 77 ALA A C 1
ATOM 618 O O . ALA A 1 77 ? -13.864 3.250 14.049 1.00 89.69 77 ALA A O 1
ATOM 619 N N . ASP A 1 78 ? -12.749 4.884 12.987 1.00 91.19 78 ASP A N 1
ATOM 620 C CA . ASP A 1 78 ? -13.011 5.929 13.975 1.00 91.19 78 ASP A CA 1
ATOM 621 C C . ASP A 1 78 ? -14.517 6.218 14.112 1.00 91.19 78 ASP A C 1
ATOM 623 O O . ASP A 1 78 ? -14.981 6.444 15.223 1.00 91.19 78 ASP A O 1
ATOM 627 N N . LYS A 1 79 ? -15.321 6.079 13.042 1.00 90.12 79 LYS A N 1
ATOM 628 C CA . LYS A 1 79 ? -16.799 6.145 13.126 1.00 90.12 79 LYS A CA 1
ATOM 629 C C . LYS A 1 79 ? -17.417 5.122 14.081 1.00 90.12 79 LYS A C 1
ATOM 631 O O . LYS A 1 79 ? -18.490 5.369 14.620 1.00 90.12 79 LYS A O 1
ATOM 636 N N . LYS A 1 80 ? -16.794 3.950 14.223 1.00 86.38 80 LYS A N 1
ATOM 637 C CA . LYS A 1 80 ? -17.293 2.853 15.066 1.00 86.38 80 LYS A CA 1
ATOM 638 C C . LYS A 1 80 ? -16.645 2.832 16.451 1.00 86.38 80 LYS A C 1
ATOM 640 O O . LYS A 1 80 ? -17.091 2.077 17.310 1.00 86.38 80 LYS A O 1
ATOM 645 N N . ARG A 1 81 ? -15.584 3.614 16.670 1.00 87.25 81 ARG A N 1
ATOM 646 C CA . ARG A 1 81 ? -14.881 3.675 17.952 1.00 87.25 81 ARG A CA 1
ATOM 647 C C . ARG A 1 81 ? -15.609 4.619 18.895 1.00 87.25 81 ARG A C 1
ATOM 649 O O . ARG A 1 81 ? -15.872 5.770 18.566 1.00 87.25 81 ARG A O 1
ATOM 656 N N . LEU A 1 82 ? -15.884 4.131 20.097 1.00 81.44 82 LEU A N 1
ATOM 657 C CA . LEU A 1 82 ? -16.253 4.995 21.207 1.00 81.44 82 LEU A CA 1
ATOM 658 C C . LEU A 1 82 ? -14.996 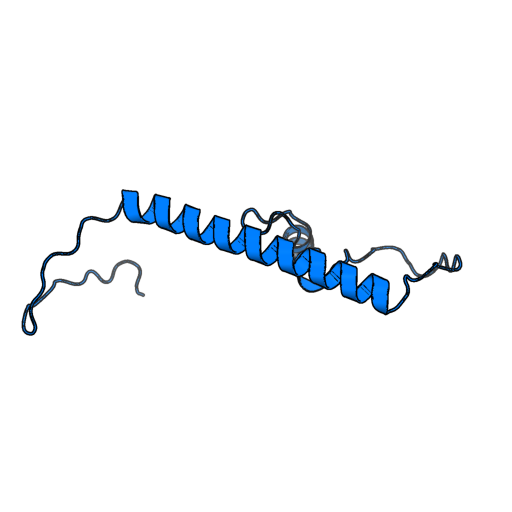5.732 21.693 1.00 81.44 82 LEU A C 1
ATOM 660 O O . LEU A 1 82 ? -13.904 5.152 21.653 1.00 81.44 82 LEU A O 1
ATOM 664 N N . PRO A 1 83 ? -15.120 6.988 22.153 1.00 81.19 83 PRO A N 1
ATOM 665 C CA . PRO A 1 83 ? -14.022 7.649 22.840 1.00 81.19 83 PRO A CA 1
ATOM 666 C C . PRO A 1 83 ? -13.570 6.768 24.004 1.00 81.19 83 PRO A C 1
ATOM 668 O O . PRO A 1 83 ? -14.392 6.228 24.750 1.00 81.19 83 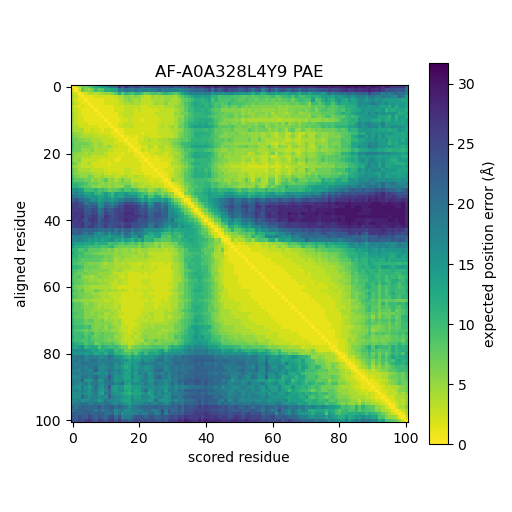PRO A O 1
ATOM 671 N N . HIS A 1 84 ? -12.257 6.587 24.130 1.00 77.88 84 HIS A N 1
ATOM 672 C CA . HIS A 1 84 ? -11.732 5.806 25.236 1.00 77.88 84 HIS A CA 1
ATOM 673 C C . HIS A 1 84 ? -12.045 6.536 26.554 1.00 77.88 84 HIS A C 1
ATOM 675 O O . HIS A 1 84 ? -11.953 7.766 26.617 1.00 77.88 84 HIS A O 1
ATOM 681 N N . PRO A 1 85 ? -12.395 5.812 27.625 1.00 83.62 85 PRO A N 1
ATOM 682 C CA . PRO A 1 85 ? -12.449 6.391 28.958 1.00 83.62 85 PRO A CA 1
ATOM 683 C C . PRO A 1 85 ? -11.101 7.015 29.346 1.00 83.62 85 PRO A C 1
ATOM 685 O O . PRO A 1 85 ? -10.038 6.588 28.883 1.00 83.62 85 PRO A O 1
ATOM 688 N N . ASN A 1 86 ? -11.131 8.023 30.216 1.00 87.81 86 ASN A N 1
ATOM 689 C CA . ASN A 1 86 ? -9.920 8.597 30.800 1.00 87.81 86 ASN A CA 1
ATOM 690 C C . ASN A 1 86 ? -9.384 7.665 31.893 1.00 87.81 86 ASN A C 1
ATOM 692 O O . ASN A 1 86 ? -9.658 7.871 33.075 1.00 87.81 86 ASN A O 1
ATOM 696 N N . TYR A 1 87 ? -8.646 6.637 31.483 1.00 88.19 87 TYR A N 1
ATOM 697 C CA . TYR A 1 87 ? -7.995 5.707 32.399 1.00 88.19 87 TYR A CA 1
ATOM 698 C C . TYR A 1 87 ? -6.843 6.379 33.147 1.00 88.19 87 TYR A C 1
ATOM 700 O O . TYR A 1 87 ? -6.078 7.165 32.580 1.00 88.19 87 TYR A O 1
ATOM 708 N N . LYS A 1 88 ? -6.692 6.031 34.420 1.00 93.19 88 LYS A N 1
ATOM 709 C CA . LYS A 1 88 ? -5.555 6.400 35.260 1.00 93.19 88 LYS A CA 1
ATOM 710 C C . LYS A 1 88 ? -4.712 5.169 35.559 1.00 93.19 88 LYS A C 1
ATOM 712 O O . LYS A 1 88 ? -5.186 4.034 35.545 1.00 93.19 88 LYS A O 1
ATOM 717 N N . VAL A 1 89 ? -3.434 5.401 35.852 1.00 91.00 89 VAL A N 1
ATOM 718 C CA . VAL A 1 89 ? -2.543 4.338 36.326 1.00 91.00 89 VAL A CA 1
ATOM 719 C C . VAL A 1 89 ? -3.145 3.729 37.598 1.00 91.00 89 VAL A C 1
ATOM 721 O O . VAL A 1 89 ? -3.367 4.444 38.572 1.00 91.00 89 VAL A O 1
ATOM 724 N N . GLY A 1 90 ? -3.416 2.421 37.567 1.00 92.56 90 GLY A N 1
ATOM 725 C CA . GLY A 1 90 ? -4.063 1.677 38.656 1.00 92.56 90 GLY A CA 1
ATOM 726 C C . GLY A 1 90 ? -5.507 1.244 38.376 1.00 92.56 90 GLY A C 1
ATOM 727 O O . GLY A 1 90 ? -6.026 0.396 39.106 1.00 92.56 90 GLY A O 1
ATOM 728 N N . ASP A 1 91 ? -6.138 1.753 37.315 1.00 92.44 91 ASP A N 1
ATOM 729 C CA . ASP A 1 91 ? -7.481 1.323 36.921 1.00 92.44 91 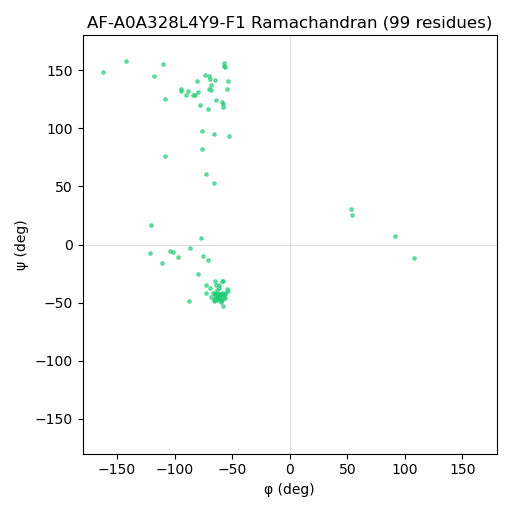ASP A CA 1
ATOM 730 C C . ASP A 1 91 ? -7.474 -0.127 36.414 1.00 92.44 91 ASP A C 1
ATOM 732 O O . ASP A 1 91 ? -6.605 -0.542 35.643 1.00 92.44 91 ASP A O 1
ATOM 736 N N . LYS A 1 92 ? -8.475 -0.909 36.831 1.00 88.88 92 LYS A N 1
ATOM 737 C CA . LYS A 1 92 ? -8.703 -2.270 36.328 1.00 88.88 92 LYS A CA 1
ATOM 738 C C . LYS A 1 92 ? -9.713 -2.228 35.187 1.00 88.88 92 LYS A C 1
ATOM 740 O O . LYS A 1 92 ? -10.781 -1.636 35.330 1.00 88.88 92 LYS A O 1
ATOM 745 N N . VAL A 1 93 ? -9.394 -2.900 34.084 1.00 85.62 93 VAL A N 1
ATOM 746 C CA . VAL A 1 93 ? -10.274 -3.043 32.917 1.00 85.62 93 VAL A CA 1
ATOM 747 C C . VAL A 1 93 ? -10.609 -4.512 32.686 1.00 85.62 93 VAL A C 1
ATOM 749 O O . VAL A 1 93 ? -9.784 -5.391 32.933 1.00 85.62 93 VAL A O 1
ATOM 752 N N . TRP A 1 94 ? -11.826 -4.779 32.221 1.00 84.06 94 TRP A N 1
ATOM 753 C CA . TRP A 1 94 ? -12.241 -6.118 31.810 1.00 84.06 94 TRP A CA 1
ATOM 754 C C . TRP A 1 94 ? -11.792 -6.364 30.370 1.00 84.06 94 TRP A C 1
ATOM 756 O O . TRP A 1 94 ? -12.068 -5.548 29.491 1.00 84.06 94 TRP A O 1
ATOM 766 N N . LEU A 1 95 ? -11.105 -7.480 30.132 1.00 84.50 95 LEU A N 1
ATOM 767 C CA . LEU A 1 95 ? -10.695 -7.922 28.802 1.00 84.50 95 LEU A CA 1
ATOM 768 C C . LEU A 1 95 ? -11.546 -9.133 28.408 1.00 84.50 95 LEU A C 1
ATOM 770 O O . LEU A 1 95 ? -11.590 -10.115 29.145 1.00 84.50 95 LEU A O 1
ATOM 774 N N . ASN A 1 96 ? -12.209 -9.062 27.257 1.00 85.06 96 ASN A N 1
ATOM 775 C CA . ASN A 1 96 ? -12.800 -10.234 26.616 1.00 85.06 96 ASN A CA 1
ATOM 776 C C . ASN A 1 96 ? -11.733 -10.869 25.709 1.00 85.06 96 ASN A C 1
ATOM 778 O O . ASN A 1 96 ? -11.073 -10.153 24.959 1.00 85.06 96 ASN A O 1
ATOM 782 N N . SER A 1 97 ? -11.543 -12.185 25.793 1.00 84.19 97 SER A N 1
ATOM 783 C CA . SER A 1 97 ? -10.576 -12.931 24.978 1.00 84.19 97 SER A CA 1
ATOM 784 C C . SER A 1 97 ? -11.126 -13.385 23.622 1.00 84.19 97 SER A C 1
ATOM 786 O O . SER A 1 97 ? -10.384 -13.979 22.838 1.00 84.19 97 SER A O 1
ATOM 788 N N . GLU A 1 98 ? -12.404 -13.137 23.323 1.00 79.62 98 GLU A N 1
ATOM 789 C CA . GLU A 1 98 ? -12.972 -13.416 22.002 1.00 79.62 98 GLU A CA 1
ATOM 790 C C . GLU A 1 98 ? -12.200 -12.657 20.909 1.00 79.62 98 GLU A C 1
ATOM 792 O O . GLU A 1 98 ? -12.142 -11.428 20.898 1.00 79.62 98 GLU A O 1
ATOM 797 N N . GLY A 1 99 ? -11.591 -13.406 19.984 1.00 63.78 99 GLY A N 1
ATOM 798 C CA . GLY A 1 99 ? -10.812 -12.862 18.865 1.00 63.78 99 GLY A CA 1
ATOM 799 C C . GLY A 1 99 ? -9.312 -12.671 19.122 1.00 63.78 99 GLY A C 1
ATOM 800 O O . GLY A 1 99 ? -8.637 -12.106 18.266 1.00 63.78 99 GLY A O 1
ATOM 801 N N . ILE A 1 100 ? -8.786 -13.136 20.263 1.00 73.81 100 ILE A N 1
ATOM 802 C CA . ILE A 1 100 ? -7.354 -13.046 20.627 1.00 73.81 100 ILE A CA 1
ATOM 803 C C . ILE A 1 100 ? -6.719 -14.436 20.860 1.00 73.81 100 ILE A C 1
ATOM 805 O O . ILE A 1 100 ? -5.675 -14.537 21.503 1.00 73.81 100 ILE A O 1
ATOM 809 N N . SER A 1 101 ? -7.375 -15.508 20.392 1.00 55.81 101 SER A N 1
ATOM 810 C CA . SER A 1 101 ? -6.915 -16.908 20.509 1.00 55.81 101 SER A CA 1
ATOM 811 C C . SER A 1 101 ? -6.077 -17.347 19.316 1.00 55.81 101 SER A C 1
ATOM 813 O O . SER A 1 101 ? -6.458 -16.978 18.183 1.00 55.81 101 SER A O 1
#